Protein AF-A0A1S8WTQ4-F1 (afdb_monomer)

Organism: Opisthorchis viverrini (NCBI:txid6198)

Radius of gyration: 13.75 Å; Cα contacts (8 Å, |Δi|>4): 211; chains: 1; bounding box: 31×34×33 Å

Mean predicted aligned error: 5.08 Å

Sequence (127 aa):
MDYTVPAHLFQQADRVLVVWSSQNQPTTEAMNALQESVKNHVTELHMENLERISHESSALSAHERHYSLILCGWPVPLSSGTTSFELLSSLAPCLKPGGRLIGRENVSQCDNIKKMIQLSGFVEFSQ

InterPro domains:
  IPR029063 S-adenosyl-L-methionine-dependent methyltransferase superfamily [G3DSA:3.40.50.150] (5-127)
  IPR029063 S-adenosyl-L-methionine-dependent methyltransferase superfamily [SSF53335] (35-123)
  IPR049011 Anamorsin, N-terminal domain, metazoan-type [PF20922] (14-125)

Structure (mmCIF, N/CA/C/O backbone):
data_AF-A0A1S8WTQ4-F1
#
_entry.id   AF-A0A1S8WTQ4-F1
#
loop_
_atom_site.group_PDB
_atom_site.id
_atom_site.type_symbol
_atom_site.label_atom_id
_atom_site.label_alt_id
_atom_site.label_comp_id
_atom_site.label_asym_id
_atom_site.label_entity_id
_atom_site.label_seq_id
_atom_site.pdbx_PDB_ins_code
_atom_site.Cartn_x
_atom_site.Cartn_y
_atom_site.Cartn_z
_atom_site.occupancy
_atom_site.B_iso_or_equiv
_atom_site.auth_seq_id
_atom_site.auth_comp_id
_atom_site.auth_asym_id
_atom_site.auth_atom_id
_atom_site.pdbx_PDB_model_num
ATOM 1 N N . MET A 1 1 ? 0.919 5.594 -19.445 1.00 56.72 1 MET A N 1
ATOM 2 C CA . MET A 1 1 ? 0.714 4.636 -18.339 1.00 56.72 1 MET A CA 1
ATOM 3 C C . MET A 1 1 ? -0.314 5.237 -17.406 1.00 56.72 1 MET A C 1
ATOM 5 O O . MET A 1 1 ? -0.328 6.454 -17.279 1.00 56.72 1 MET A O 1
ATOM 9 N N . ASP A 1 2 ? -1.172 4.419 -16.806 1.00 68.81 2 ASP A N 1
ATOM 10 C CA . ASP A 1 2 ? -2.110 4.888 -15.788 1.00 68.81 2 ASP A CA 1
ATOM 11 C C . ASP A 1 2 ? -1.428 4.834 -14.412 1.00 68.81 2 ASP A C 1
ATOM 13 O O . ASP A 1 2 ? -1.035 3.763 -13.940 1.00 68.81 2 ASP A O 1
ATOM 17 N N . TYR A 1 3 ? -1.214 6.008 -13.818 1.00 79.62 3 TYR A N 1
ATOM 18 C CA . TYR A 1 3 ? -0.598 6.172 -12.496 1.00 79.62 3 TYR A CA 1
ATOM 19 C C . TYR A 1 3 ? -1.640 6.250 -1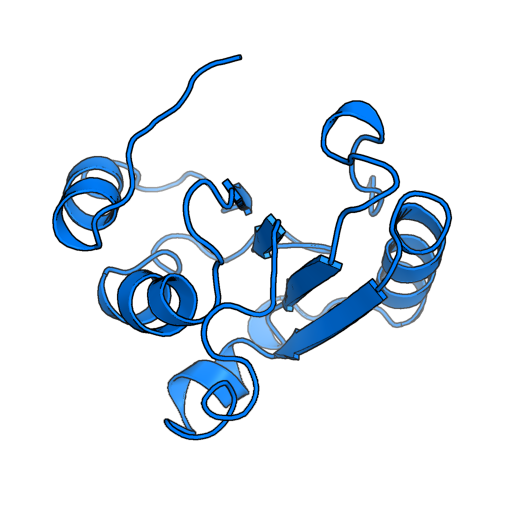1.379 1.00 79.62 3 TYR A C 1
ATOM 21 O O . TYR A 1 3 ? -1.279 6.354 -10.206 1.00 79.62 3 TYR A O 1
ATOM 29 N N . THR A 1 4 ? -2.924 6.222 -11.740 1.00 84.38 4 THR A N 1
ATOM 30 C CA . THR A 1 4 ? -4.026 6.381 -10.802 1.00 84.38 4 THR A CA 1
ATOM 31 C C . THR A 1 4 ? -4.386 5.056 -10.142 1.00 84.38 4 THR A C 1
ATOM 33 O O . THR A 1 4 ? -4.114 3.961 -10.650 1.00 84.38 4 THR A O 1
ATOM 36 N N . VAL A 1 5 ? -4.977 5.158 -8.956 1.00 86.06 5 VAL A N 1
ATOM 37 C CA . VAL A 1 5 ? -5.561 4.014 -8.262 1.00 86.06 5 VAL A CA 1
ATOM 38 C C . VAL A 1 5 ? -7.067 4.023 -8.523 1.00 86.06 5 VAL A C 1
ATOM 40 O O . VAL A 1 5 ? -7.693 5.074 -8.365 1.00 86.06 5 VAL A O 1
ATOM 43 N N . PRO A 1 6 ? -7.679 2.887 -8.899 1.00 87.56 6 PRO A N 1
ATOM 44 C CA . PRO A 1 6 ? -9.117 2.831 -9.118 1.00 87.56 6 PRO A CA 1
ATOM 45 C C . PRO A 1 6 ? -9.907 3.283 -7.882 1.00 87.56 6 PRO A C 1
ATOM 47 O O . PRO A 1 6 ? -9.745 2.730 -6.795 1.00 87.56 6 PRO A O 1
ATOM 50 N N . ALA A 1 7 ? -10.803 4.259 -8.057 1.00 86.62 7 ALA A N 1
ATOM 51 C CA . ALA A 1 7 ? -11.512 4.899 -6.946 1.00 86.62 7 ALA A CA 1
ATOM 52 C C . ALA A 1 7 ? -12.361 3.926 -6.102 1.00 86.62 7 ALA A C 1
ATOM 54 O O . ALA A 1 7 ? -12.517 4.124 -4.901 1.00 86.62 7 ALA A O 1
ATOM 55 N N . HIS A 1 8 ? -12.865 2.846 -6.711 1.00 88.12 8 HIS A N 1
ATOM 56 C CA . HIS A 1 8 ? -13.670 1.822 -6.033 1.00 88.12 8 HIS A CA 1
ATOM 57 C C . HIS A 1 8 ? -12.895 1.028 -4.968 1.00 88.12 8 HIS A C 1
ATOM 59 O O . HIS A 1 8 ? -13.506 0.323 -4.168 1.00 88.12 8 HIS A O 1
ATOM 65 N N . LEU A 1 9 ? -11.561 1.127 -4.942 1.00 87.69 9 LEU A N 1
ATOM 66 C CA . LEU A 1 9 ? -10.742 0.504 -3.905 1.00 87.69 9 LEU A CA 1
ATOM 67 C C . LEU A 1 9 ? -10.827 1.260 -2.572 1.00 87.69 9 LEU A C 1
ATOM 69 O O . LEU A 1 9 ? -10.577 0.665 -1.520 1.00 87.69 9 LEU A O 1
ATOM 73 N N . PHE A 1 10 ? -11.214 2.536 -2.594 1.00 91.12 10 PHE A N 1
ATOM 74 C CA . PHE A 1 10 ? -11.247 3.403 -1.421 1.00 91.12 10 PHE A CA 1
ATOM 75 C C . PHE A 1 10 ? -12.622 3.475 -0.767 1.00 91.12 10 PHE A C 1
ATOM 77 O O . PHE A 1 10 ? -13.667 3.422 -1.413 1.00 91.12 10 PHE A O 1
ATOM 84 N N . GLN A 1 11 ? -12.598 3.675 0.543 1.00 91.50 11 GLN A N 1
ATOM 85 C CA . GLN A 1 11 ? -13.716 4.151 1.341 1.00 91.50 11 GLN A CA 1
ATOM 86 C C . GLN A 1 11 ? -13.355 5.532 1.892 1.00 91.50 11 GLN A C 1
ATOM 88 O O . GLN A 1 11 ? -12.211 5.769 2.259 1.00 91.50 11 GLN A O 1
ATOM 93 N N . GLN A 1 12 ? -14.327 6.437 2.015 1.00 84.25 12 GLN A N 1
ATOM 94 C CA . GLN A 1 12 ? -14.064 7.828 2.424 1.00 84.25 12 GLN A CA 1
ATOM 95 C C . GLN A 1 12 ? -13.352 7.947 3.790 1.00 84.25 12 GLN A C 1
ATOM 97 O O . GLN A 1 12 ? -12.572 8.869 4.021 1.00 84.25 12 GLN A O 1
ATOM 102 N N . ALA A 1 13 ? -13.590 6.984 4.684 1.00 90.69 13 ALA A N 1
ATOM 103 C CA . ALA A 1 13 ? -12.963 6.894 6.002 1.00 90.69 13 ALA A CA 1
ATOM 104 C C . ALA A 1 13 ? -11.597 6.175 5.998 1.00 90.69 13 ALA A C 1
ATOM 106 O O . ALA A 1 13 ? -11.062 5.874 7.070 1.00 90.69 13 ALA A O 1
ATOM 107 N N . ASP A 1 14 ? -11.052 5.834 4.826 1.00 95.12 14 ASP A N 1
ATOM 108 C CA . ASP A 1 14 ? -9.799 5.096 4.754 1.00 95.12 14 ASP A CA 1
ATOM 109 C C . ASP A 1 14 ? -8.606 5.946 5.201 1.00 95.12 14 ASP A C 1
ATOM 111 O O . ASP A 1 14 ? -8.492 7.132 4.886 1.00 95.12 14 ASP A O 1
ATOM 115 N N . ARG A 1 15 ? -7.692 5.293 5.919 1.00 96.38 15 ARG A N 1
ATOM 116 C CA . ARG A 1 15 ? -6.331 5.767 6.176 1.00 96.38 15 ARG A CA 1
ATOM 117 C C . ARG A 1 15 ? -5.401 4.880 5.374 1.00 96.38 15 ARG A C 1
ATOM 119 O O . ARG A 1 15 ? -5.316 3.680 5.655 1.00 96.38 15 ARG A O 1
ATOM 126 N N . VAL A 1 16 ? -4.765 5.452 4.361 1.00 96.75 16 VAL A N 1
ATOM 127 C CA . VAL A 1 16 ? -4.054 4.697 3.332 1.00 96.75 16 VAL A CA 1
ATOM 128 C C . VAL A 1 16 ? -2.553 4.866 3.475 1.00 96.75 16 VAL A C 1
ATOM 130 O O . VAL A 1 16 ? -2.056 5.989 3.517 1.00 96.75 16 VAL A O 1
ATOM 133 N N . LEU A 1 17 ? -1.837 3.745 3.478 1.00 96.62 17 LEU A N 1
ATOM 134 C CA . LEU A 1 17 ? -0.393 3.706 3.284 1.00 96.62 17 LEU A CA 1
ATOM 135 C C . LEU A 1 17 ? -0.091 3.224 1.864 1.00 96.62 17 LEU A C 1
ATOM 137 O O . LEU A 1 17 ? -0.488 2.129 1.473 1.00 96.62 17 LEU A O 1
ATOM 141 N N . VAL A 1 18 ? 0.636 4.024 1.099 1.00 95.94 18 VAL A N 1
ATOM 142 C CA . VAL A 1 18 ? 1.159 3.648 -0.214 1.00 95.94 18 VAL A CA 1
ATOM 143 C C . VAL A 1 18 ? 2.619 3.250 -0.066 1.00 95.94 18 VAL A C 1
ATOM 145 O O . VAL A 1 18 ? 3.448 4.076 0.302 1.00 95.94 18 VAL A O 1
ATOM 148 N N . VAL A 1 19 ? 2.942 2.008 -0.403 1.00 95.06 19 VAL A N 1
ATOM 149 C CA . VAL A 1 19 ? 4.308 1.485 -0.435 1.00 95.06 19 VAL A CA 1
ATOM 150 C C . VAL A 1 19 ? 4.815 1.483 -1.875 1.00 95.06 19 VAL A C 1
ATOM 152 O O . VAL A 1 19 ? 4.279 0.784 -2.745 1.00 95.06 19 VAL A O 1
ATOM 155 N N . TRP A 1 20 ? 5.861 2.267 -2.123 1.00 94.50 20 TRP A N 1
ATOM 156 C CA . TRP A 1 20 ? 6.482 2.442 -3.437 1.00 94.50 20 TRP A CA 1
ATOM 157 C C . TRP A 1 20 ? 7.965 2.059 -3.397 1.00 94.50 20 TRP A C 1
ATOM 159 O O . TRP A 1 20 ? 8.594 2.111 -2.347 1.00 94.50 20 TRP A O 1
ATOM 169 N N . SER A 1 21 ? 8.539 1.671 -4.536 1.00 92.69 21 SER A N 1
ATOM 170 C CA . SER A 1 21 ? 9.950 1.268 -4.632 1.00 92.69 21 SER A CA 1
ATOM 171 C C . SER A 1 21 ? 10.747 2.261 -5.472 1.00 92.69 21 SER A C 1
ATOM 173 O O . SER A 1 21 ? 10.326 2.641 -6.567 1.00 92.69 21 SER A O 1
ATOM 175 N N . SER A 1 22 ? 11.916 2.654 -4.968 1.00 90.56 22 SER A N 1
ATOM 176 C CA . SER A 1 22 ? 12.875 3.496 -5.692 1.00 90.56 22 SER A CA 1
ATOM 177 C C . SER A 1 22 ? 13.557 2.747 -6.838 1.00 90.56 22 SER A C 1
ATOM 179 O O . SER A 1 22 ? 13.918 3.364 -7.840 1.00 90.56 22 SER A O 1
ATOM 181 N N . GLN A 1 23 ? 13.658 1.415 -6.749 1.00 88.81 23 GLN A N 1
ATOM 182 C CA . GLN A 1 23 ? 14.235 0.571 -7.802 1.00 88.81 23 GLN A CA 1
ATOM 183 C C . GLN A 1 23 ? 13.448 0.660 -9.113 1.00 88.81 23 GLN A C 1
ATOM 185 O O . GLN A 1 23 ? 14.021 0.556 -10.195 1.00 88.81 23 GLN A O 1
ATOM 190 N N . ASN A 1 24 ? 12.146 0.927 -9.016 1.00 85.75 24 ASN A N 1
ATOM 191 C CA . ASN A 1 24 ? 11.258 1.097 -10.160 1.00 85.75 24 ASN A CA 1
ATOM 192 C C . ASN A 1 24 ? 11.263 2.522 -10.743 1.00 85.75 24 ASN A C 1
ATOM 194 O O . ASN A 1 24 ? 10.508 2.790 -11.677 1.00 85.75 24 ASN A O 1
ATOM 198 N N . GLN A 1 25 ? 12.075 3.426 -10.181 1.00 85.81 25 GLN A N 1
ATOM 199 C CA . GLN A 1 25 ? 12.306 4.796 -10.653 1.00 85.81 25 GLN A CA 1
ATOM 200 C C . GLN A 1 25 ? 11.015 5.557 -11.020 1.00 85.81 25 GLN A C 1
ATOM 202 O O . GLN A 1 25 ? 10.864 6.011 -12.159 1.00 85.81 25 GLN A O 1
ATOM 207 N N . PRO A 1 26 ? 10.049 5.698 -10.089 1.00 87.50 26 PRO A N 1
ATOM 208 C CA . PRO A 1 26 ? 8.853 6.482 -10.363 1.00 87.50 26 PRO A CA 1
ATOM 209 C C . PRO A 1 26 ? 9.233 7.943 -10.635 1.00 87.50 26 PRO A C 1
ATOM 211 O O . PRO A 1 26 ? 10.039 8.529 -9.912 1.00 87.50 26 PRO A O 1
ATOM 214 N N . THR A 1 27 ? 8.646 8.547 -11.671 1.00 91.19 27 THR A N 1
ATOM 215 C CA . THR A 1 27 ? 8.873 9.969 -11.953 1.00 91.19 27 THR A CA 1
ATOM 216 C C . THR A 1 27 ? 8.128 10.846 -10.947 1.00 91.19 27 THR A C 1
ATOM 218 O O . THR A 1 27 ? 7.125 10.432 -10.356 1.00 91.19 27 THR A O 1
ATOM 221 N N . THR A 1 28 ? 8.583 12.087 -10.775 1.00 91.06 28 THR A N 1
ATOM 222 C CA . THR A 1 28 ? 7.916 13.075 -9.915 1.00 91.06 28 THR A CA 1
ATOM 223 C C . THR A 1 28 ? 6.465 13.297 -10.344 1.00 91.06 28 THR A C 1
ATOM 225 O O . THR A 1 28 ? 5.569 13.368 -9.506 1.00 91.06 28 THR A O 1
ATOM 228 N N . GLU A 1 29 ? 6.202 13.341 -11.651 1.00 92.50 29 GLU A N 1
ATOM 229 C CA . GLU A 1 29 ? 4.855 13.503 -12.202 1.00 92.50 29 GLU A CA 1
ATOM 230 C C . GLU A 1 29 ? 3.960 12.314 -11.846 1.00 92.50 29 GLU A C 1
ATOM 232 O O . GLU A 1 29 ? 2.802 12.509 -11.481 1.00 92.50 29 GLU A O 1
ATOM 237 N N . ALA A 1 30 ? 4.494 11.090 -11.904 1.00 91.06 30 ALA A N 1
ATOM 238 C CA . ALA A 1 30 ? 3.757 9.883 -11.548 1.00 91.06 30 ALA A CA 1
ATOM 239 C C . ALA A 1 30 ? 3.407 9.848 -10.052 1.00 91.06 30 ALA A C 1
ATOM 241 O O . ALA A 1 30 ? 2.290 9.479 -9.689 1.00 91.06 30 ALA A O 1
ATOM 242 N N . MET A 1 31 ? 4.335 10.267 -9.187 1.00 92.81 31 MET A N 1
ATOM 243 C CA . ME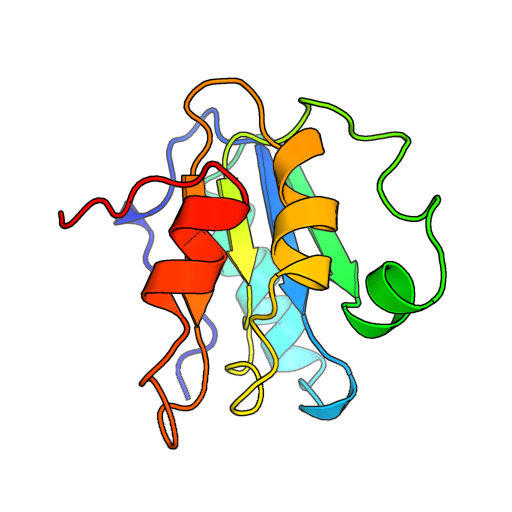T A 1 31 ? 4.096 10.371 -7.744 1.00 92.81 31 MET A CA 1
ATOM 244 C C . MET A 1 31 ? 3.047 11.437 -7.419 1.00 92.81 31 MET A C 1
ATOM 246 O O . MET A 1 31 ? 2.130 11.172 -6.642 1.00 92.81 31 MET A O 1
ATOM 250 N N . ASN A 1 32 ? 3.126 12.605 -8.061 1.00 92.75 32 ASN A N 1
ATOM 251 C CA . ASN A 1 32 ? 2.140 13.671 -7.892 1.00 92.75 32 ASN A CA 1
ATOM 252 C C . ASN A 1 32 ? 0.752 13.222 -8.369 1.00 92.75 32 ASN A C 1
ATOM 254 O O . ASN A 1 32 ? -0.231 13.383 -7.651 1.00 92.75 32 ASN A O 1
ATOM 258 N N . ALA A 1 33 ? 0.664 12.596 -9.546 1.00 91.88 33 ALA A N 1
ATOM 259 C CA . ALA A 1 33 ? -0.596 12.073 -10.074 1.00 91.88 33 ALA A CA 1
ATOM 260 C C . ALA A 1 33 ? -1.218 11.019 -9.142 1.00 91.88 33 ALA A C 1
ATOM 262 O O . ALA A 1 33 ? -2.427 11.035 -8.904 1.00 91.88 33 ALA A O 1
ATOM 263 N N . LEU A 1 34 ? -0.393 10.136 -8.573 1.00 93.62 34 LEU A N 1
ATOM 264 C CA . LEU A 1 34 ? -0.832 9.156 -7.586 1.00 93.62 34 LEU A CA 1
ATOM 265 C C . LEU A 1 34 ? -1.388 9.836 -6.331 1.00 93.62 34 LEU A C 1
ATOM 267 O O . LEU A 1 34 ? -2.510 9.527 -5.933 1.00 93.62 34 LEU A O 1
ATOM 271 N N . GLN A 1 35 ? -0.652 10.781 -5.742 1.00 94.19 35 GLN A N 1
ATOM 272 C CA . GLN A 1 35 ? -1.102 11.519 -4.557 1.00 94.19 35 GLN A CA 1
ATOM 273 C C . GLN A 1 35 ? -2.449 12.202 -4.791 1.00 94.19 35 GLN A C 1
ATOM 275 O O . GLN A 1 35 ? -3.368 12.030 -3.992 1.00 94.19 35 GLN A O 1
ATOM 280 N N . GLU A 1 36 ? -2.596 12.912 -5.911 1.00 92.19 36 GLU A N 1
ATOM 281 C CA . GLU A 1 36 ? -3.852 13.565 -6.292 1.00 92.19 36 GLU A CA 1
ATOM 282 C C . GLU A 1 36 ? -4.998 12.561 -6.470 1.00 92.19 36 GLU A C 1
ATOM 284 O O . GLU A 1 36 ? -6.126 12.823 -6.046 1.00 92.19 36 GLU A O 1
ATOM 289 N N . SER A 1 37 ? -4.716 11.392 -7.054 1.00 91.38 37 SER A N 1
ATOM 290 C CA . SER A 1 37 ? -5.729 10.353 -7.262 1.00 91.38 37 SER A CA 1
ATOM 291 C C . SER A 1 37 ? -6.235 9.743 -5.952 1.00 91.38 37 SER A C 1
ATOM 293 O O . SER A 1 37 ? -7.404 9.375 -5.870 1.00 91.38 37 SER A O 1
ATOM 295 N N . VAL A 1 38 ? -5.397 9.667 -4.913 1.00 92.94 38 VAL A N 1
ATOM 296 C CA . VAL A 1 38 ? -5.761 9.028 -3.641 1.00 92.94 38 VAL A CA 1
ATOM 297 C C . VAL A 1 38 ? -6.311 10.032 -2.634 1.00 92.94 38 VAL A C 1
ATOM 299 O O . VAL A 1 38 ? -7.348 9.768 -2.030 1.00 92.94 38 VAL A O 1
ATOM 302 N N . LYS A 1 39 ? -5.674 11.200 -2.475 1.00 92.06 39 LYS A N 1
ATOM 303 C CA . LYS A 1 39 ? -5.979 12.160 -1.395 1.00 92.06 39 LYS A CA 1
ATOM 304 C C . LYS A 1 39 ? -7.445 12.606 -1.355 1.00 92.06 39 LYS A C 1
ATOM 306 O O . LYS A 1 39 ? -7.960 12.922 -0.292 1.00 92.06 39 LYS A O 1
ATOM 311 N N . ASN A 1 40 ? -8.115 12.625 -2.508 1.00 88.38 40 ASN A N 1
ATOM 312 C CA . ASN A 1 40 ? -9.504 13.071 -2.628 1.00 88.38 40 ASN A CA 1
ATOM 313 C C . ASN A 1 40 ? -10.526 12.000 -2.204 1.00 88.38 40 ASN A C 1
ATOM 315 O O . ASN A 1 40 ? -11.711 12.301 -2.089 1.00 88.38 40 ASN A O 1
ATOM 319 N N . HIS A 1 41 ? -10.083 10.761 -1.977 1.00 91.31 41 HIS A N 1
ATOM 320 C CA . HIS A 1 41 ? -10.942 9.617 -1.665 1.00 91.31 41 HIS A CA 1
ATOM 321 C C . HIS A 1 41 ? -10.754 9.086 -0.239 1.00 91.31 41 HIS A C 1
ATOM 323 O O . HIS A 1 41 ? -11.467 8.166 0.158 1.00 91.31 41 HIS A O 1
ATOM 329 N N . VAL A 1 42 ? -9.797 9.630 0.519 1.00 93.81 42 VAL A N 1
ATOM 330 C CA . VAL A 1 42 ? -9.329 9.060 1.790 1.00 93.81 42 VAL A CA 1
ATOM 331 C C . VAL A 1 42 ? -9.230 10.138 2.866 1.00 93.81 42 VAL A C 1
ATOM 333 O O . VAL A 1 42 ? -9.084 11.320 2.568 1.00 93.81 42 VAL A O 1
ATOM 336 N N . THR A 1 43 ? -9.290 9.733 4.132 1.00 94.81 43 THR A N 1
ATOM 337 C CA . THR A 1 43 ? -9.119 10.646 5.274 1.00 94.81 43 THR A CA 1
ATOM 338 C C . THR A 1 43 ? -7.650 10.989 5.509 1.00 94.81 43 THR A C 1
ATOM 340 O O . THR A 1 43 ? -7.324 12.099 5.920 1.00 94.81 43 THR A O 1
ATOM 343 N N . GLU A 1 44 ? -6.757 10.032 5.263 1.00 95.25 44 GLU A N 1
ATOM 344 C CA . GLU A 1 44 ? -5.321 10.186 5.476 1.00 95.25 44 GLU A CA 1
ATOM 345 C C . GLU A 1 44 ? -4.556 9.411 4.405 1.00 95.25 44 GLU A C 1
ATOM 347 O O . GLU A 1 44 ? -4.932 8.289 4.057 1.00 95.25 44 GLU A O 1
ATOM 352 N N . LEU A 1 45 ? -3.478 10.009 3.901 1.00 95.31 45 LEU A N 1
ATOM 353 C CA . LEU A 1 45 ? -2.574 9.401 2.936 1.00 95.31 45 LEU A CA 1
ATOM 354 C C . LEU A 1 45 ? -1.140 9.514 3.449 1.00 95.31 45 LEU A C 1
ATOM 356 O O . LEU A 1 45 ? -0.630 10.618 3.626 1.00 95.31 45 LEU A O 1
ATOM 360 N N . HIS A 1 46 ? -0.485 8.372 3.615 1.00 95.50 46 HIS A N 1
ATOM 361 C CA . HIS A 1 46 ? 0.947 8.278 3.855 1.00 95.50 46 HIS A CA 1
ATOM 362 C C . HIS A 1 46 ? 1.599 7.521 2.698 1.00 95.50 46 HIS A C 1
ATOM 364 O O . HIS A 1 46 ? 1.034 6.565 2.171 1.00 95.50 46 HIS A O 1
ATOM 370 N N . MET A 1 47 ? 2.786 7.951 2.284 1.00 94.31 47 MET A N 1
ATOM 371 C CA . MET A 1 47 ? 3.595 7.264 1.288 1.00 94.31 47 MET A CA 1
ATOM 372 C C . MET A 1 47 ? 4.924 6.872 1.903 1.00 94.31 47 MET A C 1
ATOM 374 O O . MET A 1 47 ? 5.609 7.724 2.459 1.00 94.31 47 MET A O 1
ATOM 378 N N . GLU A 1 48 ? 5.305 5.614 1.736 1.00 94.44 48 GLU A N 1
ATOM 379 C CA . GLU A 1 48 ? 6.533 5.076 2.291 1.00 94.44 48 GLU A CA 1
ATOM 380 C C . GLU A 1 48 ? 7.339 4.317 1.243 1.00 94.44 48 GLU A C 1
ATOM 382 O O . GLU A 1 48 ? 6.799 3.625 0.376 1.00 94.44 48 GLU A O 1
ATOM 387 N N . ASN A 1 49 ? 8.654 4.462 1.339 1.00 93.38 49 ASN A N 1
ATOM 388 C CA . ASN A 1 49 ? 9.594 3.776 0.489 1.00 93.38 49 ASN A CA 1
ATOM 389 C C . ASN A 1 49 ? 9.840 2.342 0.993 1.00 93.38 49 ASN A C 1
ATOM 391 O O . ASN A 1 49 ? 10.172 2.103 2.155 1.00 93.38 49 ASN A O 1
ATOM 395 N N . LEU A 1 50 ? 9.715 1.379 0.086 1.00 93.25 50 LEU A N 1
ATOM 396 C CA . LEU A 1 50 ? 9.905 -0.040 0.354 1.00 93.25 50 LEU A CA 1
ATOM 397 C C . LEU A 1 50 ? 11.311 -0.356 0.869 1.00 93.25 50 LEU A C 1
ATOM 399 O O . LEU A 1 50 ? 11.469 -1.160 1.790 1.00 93.25 50 LEU A O 1
ATOM 403 N N . GLU A 1 51 ? 12.336 0.251 0.273 1.00 92.56 51 GLU A N 1
ATOM 404 C CA . GLU A 1 51 ? 13.717 0.013 0.679 1.00 92.56 51 GLU A CA 1
ATOM 405 C C . GLU A 1 51 ? 13.942 0.520 2.112 1.00 92.56 51 GLU A C 1
ATOM 407 O O . GLU A 1 51 ? 14.575 -0.170 2.909 1.00 92.56 51 GLU A O 1
ATOM 412 N N . ARG A 1 52 ? 13.324 1.645 2.499 1.00 91.62 52 ARG A N 1
ATOM 413 C CA . ARG A 1 52 ? 13.345 2.131 3.887 1.00 91.62 52 ARG A CA 1
ATOM 414 C C . ARG A 1 52 ? 12.686 1.150 4.852 1.00 91.62 52 ARG A C 1
ATOM 416 O O . ARG A 1 52 ? 13.283 0.840 5.874 1.00 91.62 52 ARG A O 1
ATOM 423 N N . ILE A 1 53 ? 11.514 0.605 4.515 1.00 90.94 53 ILE A N 1
ATOM 424 C CA . ILE A 1 53 ? 10.839 -0.421 5.338 1.00 90.94 53 ILE A CA 1
ATOM 425 C C . ILE A 1 53 ? 11.726 -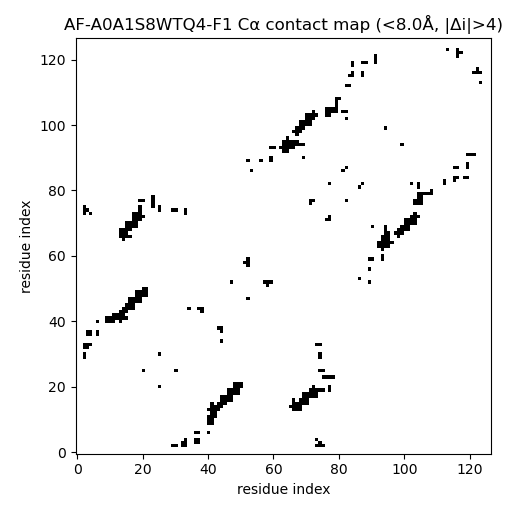1.660 5.506 1.00 90.94 53 ILE A C 1
ATOM 427 O O . ILE A 1 53 ? 11.802 -2.233 6.589 1.00 90.94 53 ILE A O 1
ATOM 431 N N . SER A 1 54 ? 12.413 -2.059 4.436 1.00 86.25 54 SER A N 1
ATOM 432 C CA . SER A 1 54 ? 13.266 -3.251 4.430 1.00 86.25 54 SER A CA 1
ATOM 433 C C . SER A 1 54 ? 14.548 -3.065 5.253 1.00 86.25 54 SER A C 1
ATOM 435 O O . SER A 1 54 ? 15.049 -4.026 5.834 1.00 86.25 54 SER A O 1
ATOM 437 N N . HIS A 1 55 ? 15.088 -1.844 5.307 1.00 85.44 55 HIS A N 1
ATOM 438 C CA . HIS A 1 55 ? 16.326 -1.532 6.028 1.00 85.44 55 HIS A CA 1
ATOM 439 C C . HIS A 1 55 ? 16.103 -1.068 7.474 1.00 85.44 55 HIS A C 1
ATOM 441 O O . HIS A 1 55 ? 16.949 -1.320 8.331 1.00 85.44 55 HIS A O 1
ATOM 447 N N . GLU A 1 56 ? 14.984 -0.404 7.763 1.00 85.69 56 GLU A N 1
ATOM 448 C CA . GLU A 1 56 ? 14.684 0.181 9.068 1.00 85.69 56 GLU A CA 1
ATOM 449 C C . GLU A 1 56 ? 13.463 -0.494 9.697 1.00 85.69 56 GLU A C 1
ATOM 451 O O . GLU A 1 56 ? 12.317 -0.151 9.411 1.00 85.69 56 GLU A O 1
ATOM 456 N N . SER A 1 57 ? 13.694 -1.396 10.654 1.00 70.50 57 SER A N 1
ATOM 457 C CA . SER A 1 57 ? 12.609 -2.094 11.364 1.00 70.50 57 SER A CA 1
ATOM 458 C C . SER A 1 57 ? 11.662 -1.153 12.129 1.00 70.50 57 SER A C 1
ATOM 460 O O . SER A 1 57 ? 10.546 -1.535 12.467 1.00 70.50 57 SER A O 1
ATOM 462 N N . SER A 1 58 ? 12.084 0.085 12.403 1.00 78.06 58 SER A N 1
ATOM 463 C CA . SER A 1 58 ? 11.270 1.125 13.041 1.00 78.06 58 SER A CA 1
ATOM 464 C C . SER A 1 58 ? 10.506 2.015 12.060 1.00 78.06 58 SER A C 1
ATOM 466 O O . SER A 1 58 ? 9.760 2.879 12.513 1.00 78.06 58 SER A O 1
ATOM 468 N N . ALA A 1 59 ? 10.662 1.845 10.741 1.00 80.06 59 ALA A N 1
ATOM 469 C CA . ALA A 1 59 ? 10.035 2.726 9.750 1.00 80.06 59 ALA A CA 1
ATOM 470 C C . ALA A 1 59 ? 8.510 2.813 9.917 1.00 80.06 59 ALA A C 1
ATOM 472 O O . ALA A 1 59 ? 7.922 3.864 9.671 1.00 80.06 59 ALA A O 1
ATOM 473 N N . LEU A 1 60 ? 7.890 1.723 10.382 1.00 84.56 60 LEU A N 1
ATOM 474 C CA . LEU A 1 60 ? 6.444 1.598 10.541 1.00 84.56 60 LEU A CA 1
ATOM 475 C C . LEU A 1 60 ? 5.979 1.437 11.998 1.00 84.56 60 LEU A C 1
ATOM 477 O O . LEU A 1 60 ? 4.777 1.332 12.241 1.00 84.56 60 LEU A O 1
ATOM 481 N N . SER A 1 61 ? 6.891 1.432 12.977 1.00 77.88 61 SER A N 1
ATOM 482 C CA . SER A 1 61 ? 6.551 1.124 14.377 1.00 77.88 61 SER A CA 1
ATOM 483 C C . SER A 1 61 ? 5.612 2.154 15.011 1.00 77.88 61 SER A C 1
ATOM 485 O O . SER A 1 61 ? 4.782 1.802 15.843 1.00 77.88 61 SER A O 1
ATOM 487 N N . ALA A 1 62 ? 5.681 3.415 14.576 1.00 82.56 62 ALA A N 1
ATOM 488 C CA . ALA A 1 62 ? 4.775 4.475 15.019 1.00 82.56 62 ALA A CA 1
ATOM 489 C C . ALA A 1 62 ? 3.335 4.323 14.487 1.00 82.56 62 ALA A C 1
ATOM 491 O O . ALA A 1 62 ? 2.445 5.059 14.910 1.00 82.56 62 ALA A O 1
ATOM 492 N N . HIS A 1 63 ? 3.099 3.393 13.558 1.00 85.81 63 HIS A N 1
ATOM 493 C CA . HIS A 1 63 ? 1.840 3.250 12.829 1.00 85.81 63 HIS A CA 1
ATOM 494 C C . HIS A 1 63 ? 1.149 1.902 13.065 1.00 85.81 63 HIS A C 1
ATOM 496 O O . HIS A 1 63 ? 0.387 1.436 12.215 1.00 85.81 63 HIS A O 1
ATOM 502 N N . GLU A 1 64 ? 1.403 1.261 14.208 1.00 89.38 64 GLU A N 1
ATOM 503 C CA . GLU A 1 64 ? 0.722 0.022 14.583 1.00 89.38 64 GLU A CA 1
ATOM 504 C C . GLU A 1 64 ? -0.809 0.213 14.574 1.00 89.38 64 GLU A C 1
ATOM 506 O O . GLU A 1 64 ? -1.344 1.138 15.188 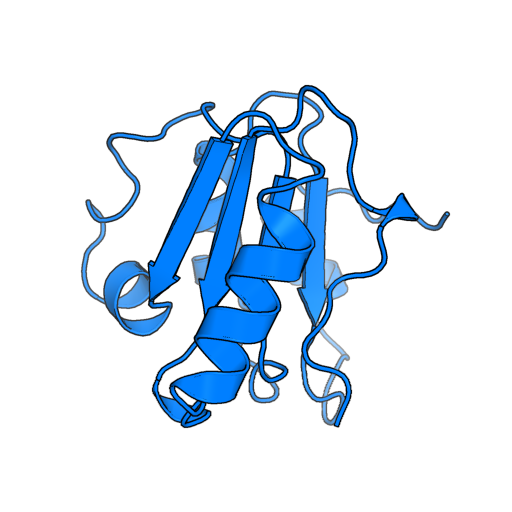1.00 89.38 64 GLU A O 1
ATOM 511 N N . ARG A 1 65 ? -1.519 -0.662 13.850 1.00 91.38 65 ARG A N 1
ATOM 512 C CA . ARG A 1 65 ? -2.986 -0.671 13.675 1.00 91.38 65 ARG A CA 1
ATOM 513 C C . ARG A 1 65 ? -3.600 0.661 13.226 1.00 91.38 65 ARG A C 1
ATOM 515 O O . ARG A 1 65 ? -4.772 0.926 13.503 1.00 91.38 65 ARG A O 1
ATOM 522 N N . HIS A 1 66 ? -2.836 1.497 12.528 1.00 94.50 66 HIS A N 1
ATOM 523 C CA . HIS A 1 66 ? -3.277 2.830 12.119 1.00 94.50 66 HIS A CA 1
ATOM 524 C C . HIS A 1 66 ? -4.020 2.833 10.779 1.00 94.50 66 HIS A C 1
ATOM 526 O O . HIS A 1 66 ? -5.015 3.545 10.625 1.00 94.50 66 HIS A O 1
ATOM 532 N N . TYR A 1 67 ? -3.574 2.025 9.814 1.00 96.25 67 TYR A N 1
ATOM 533 C CA . TYR A 1 67 ? -4.091 2.062 8.445 1.00 96.25 67 TYR A CA 1
ATOM 534 C C . TYR A 1 67 ? -5.270 1.111 8.239 1.00 96.25 67 TYR A C 1
ATOM 536 O O . TYR A 1 67 ? -5.350 0.034 8.831 1.00 96.25 67 TYR A O 1
ATOM 544 N N . SER A 1 68 ? -6.196 1.492 7.362 1.00 96.44 68 SER A N 1
ATOM 545 C CA . SER A 1 68 ? -7.283 0.620 6.899 1.00 96.44 68 SER A CA 1
ATOM 546 C C . SER A 1 68 ? -6.996 -0.028 5.550 1.00 96.44 68 SER A C 1
ATOM 548 O O . SER A 1 68 ? -7.600 -1.055 5.233 1.00 96.44 68 SER A O 1
ATOM 550 N N . LEU A 1 69 ? -6.083 0.553 4.774 1.00 96.19 69 LEU A N 1
ATOM 551 C CA . LEU A 1 69 ? -5.701 0.079 3.455 1.00 96.19 69 LEU A CA 1
ATOM 552 C C . LEU A 1 69 ? -4.201 0.307 3.232 1.00 96.19 69 LEU A C 1
ATOM 554 O O . LEU A 1 69 ? -3.693 1.402 3.467 1.00 96.19 69 LEU A O 1
ATOM 558 N N . ILE A 1 70 ? -3.508 -0.717 2.744 1.00 96.31 70 ILE A N 1
ATOM 559 C CA . ILE A 1 70 ? -2.140 -0.614 2.232 1.00 96.31 70 ILE A CA 1
ATOM 560 C C . ILE A 1 70 ? -2.167 -0.886 0.727 1.00 96.31 70 ILE A C 1
ATOM 562 O O . ILE A 1 70 ? -2.714 -1.896 0.284 1.00 96.31 70 ILE A O 1
ATOM 566 N N . LEU A 1 71 ? -1.571 0.009 -0.056 1.00 95.25 71 LEU A N 1
ATOM 567 C CA . LEU A 1 71 ? 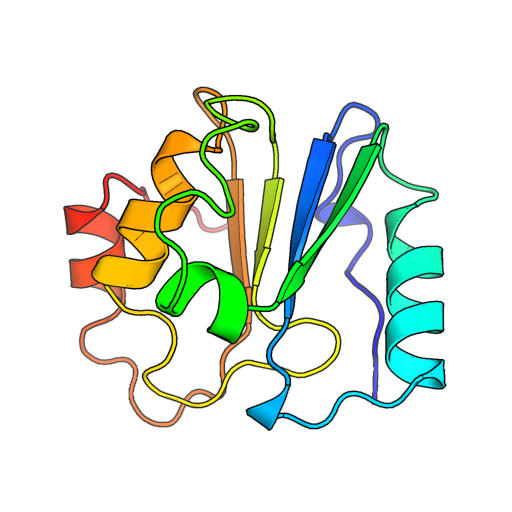-1.390 -0.130 -1.497 1.00 95.25 71 LEU A CA 1
ATOM 568 C C . LEU A 1 71 ? 0.091 -0.342 -1.803 1.00 95.25 71 LEU A C 1
ATOM 570 O O . LEU A 1 71 ? 0.893 0.555 -1.568 1.00 95.25 71 LEU A O 1
ATOM 574 N N . CYS A 1 72 ? 0.460 -1.486 -2.366 1.00 93.69 72 CYS A N 1
ATOM 575 C CA . CYS A 1 72 ? 1.840 -1.779 -2.752 1.00 93.69 72 CYS A CA 1
ATOM 576 C C . CYS A 1 72 ? 1.996 -1.734 -4.272 1.00 93.69 72 CYS A C 1
ATOM 578 O O . CYS A 1 72 ? 1.199 -2.329 -4.996 1.00 93.69 72 CYS A O 1
ATOM 580 N N . GLY A 1 73 ? 3.050 -1.081 -4.765 1.00 91.06 73 GLY A N 1
ATOM 581 C CA . GLY A 1 73 ? 3.381 -1.098 -6.194 1.00 91.06 73 GLY A CA 1
ATOM 582 C C . GLY A 1 73 ? 2.664 -0.046 -7.030 1.00 91.06 73 GLY A C 1
ATOM 583 O O . GLY A 1 73 ? 2.398 -0.258 -8.214 1.00 91.06 73 GLY A O 1
ATOM 584 N N . TRP A 1 74 ? 2.363 1.105 -6.434 1.00 92.81 74 TRP A N 1
ATOM 585 C CA . TRP A 1 74 ? 2.025 2.332 -7.155 1.00 92.81 74 TRP A CA 1
ATOM 586 C C . TRP A 1 74 ? 3.124 3.380 -6.947 1.00 92.81 74 TRP A C 1
ATOM 588 O O . TRP A 1 74 ? 3.768 3.370 -5.902 1.00 92.81 74 TRP A O 1
ATOM 598 N N . PRO A 1 75 ? 3.373 4.270 -7.927 1.00 91.44 75 PRO A N 1
ATOM 599 C CA . PRO A 1 75 ? 2.701 4.395 -9.226 1.00 91.44 75 PRO A CA 1
ATOM 600 C C . PRO A 1 75 ? 3.234 3.417 -10.282 1.00 91.44 75 PRO A C 1
ATOM 602 O O . PRO A 1 75 ? 2.650 3.313 -11.361 1.00 91.44 75 PRO A O 1
ATOM 605 N N . VAL A 1 76 ? 4.277 2.643 -9.965 1.00 91.75 76 VAL A N 1
ATOM 606 C CA . VAL A 1 76 ? 4.868 1.607 -10.831 1.00 91.75 76 VAL A CA 1
ATOM 607 C C . VAL A 1 76 ? 4.798 0.245 -10.121 1.00 91.75 76 VAL A C 1
ATOM 609 O O . VAL A 1 76 ? 5.166 0.197 -8.944 1.00 91.75 76 VAL A O 1
ATOM 612 N N . PRO A 1 77 ? 4.320 -0.836 -10.781 1.00 91.06 77 PRO A N 1
ATOM 613 C CA . PRO A 1 77 ? 4.244 -2.173 -10.181 1.00 91.06 77 PRO A CA 1
ATOM 614 C C . PRO A 1 77 ? 5.581 -2.617 -9.593 1.00 91.06 77 PRO A C 1
ATOM 616 O O . PRO A 1 77 ? 6.623 -2.356 -10.190 1.00 91.06 77 PRO A O 1
ATOM 619 N N . LEU A 1 78 ? 5.558 -3.316 -8.457 1.00 90.12 78 LEU A N 1
ATOM 620 C CA . LEU A 1 78 ? 6.765 -3.898 -7.868 1.00 90.12 78 LEU A CA 1
ATOM 621 C C . LEU A 1 78 ? 7.418 -4.911 -8.818 1.00 90.12 78 LEU A C 1
ATOM 623 O O . LEU A 1 78 ? 6.755 -5.527 -9.657 1.00 90.12 78 LEU A O 1
ATOM 627 N N . SER A 1 79 ? 8.732 -5.074 -8.684 1.00 88.44 79 SER A N 1
ATOM 628 C CA . SER A 1 79 ? 9.470 -6.115 -9.403 1.00 88.44 79 SER A CA 1
ATOM 629 C C . SER A 1 79 ? 9.034 -7.506 -8.936 1.00 88.44 79 SER A C 1
ATOM 631 O O . SER A 1 79 ? 8.635 -7.669 -7.788 1.00 88.44 79 SER A O 1
ATOM 633 N N . SER A 1 80 ? 9.111 -8.513 -9.806 1.00 85.25 80 SER A N 1
ATOM 634 C CA . SER A 1 80 ? 8.725 -9.888 -9.456 1.00 85.25 80 SER A CA 1
ATOM 635 C C . SER A 1 80 ? 9.564 -10.422 -8.287 1.00 85.25 80 SER A C 1
ATOM 637 O O . SER A 1 80 ? 10.785 -10.288 -8.293 1.00 85.25 80 SER A O 1
ATOM 639 N N . GLY A 1 81 ? 8.915 -11.077 -7.327 1.00 82.50 81 GLY A N 1
ATOM 640 C CA . GLY A 1 81 ? 9.523 -11.583 -6.097 1.00 82.50 81 GLY A CA 1
ATOM 641 C C . GLY A 1 81 ? 9.613 -10.566 -4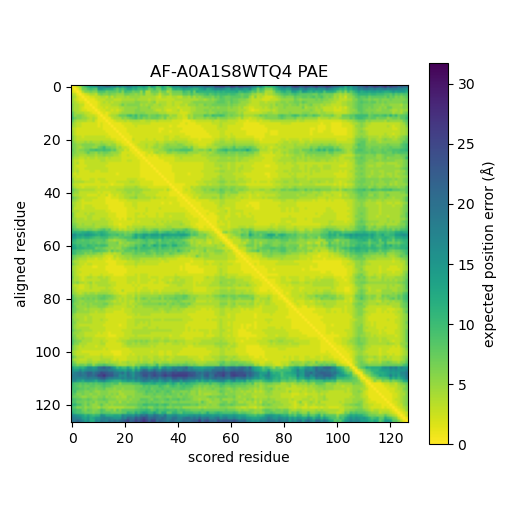.952 1.00 82.50 81 GLY A C 1
ATOM 642 O O . GLY A 1 81 ? 10.141 -10.911 -3.899 1.00 82.50 81 GLY A O 1
ATOM 643 N N . THR A 1 82 ? 9.104 -9.341 -5.120 1.00 87.19 82 THR A N 1
ATOM 644 C CA . THR A 1 82 ? 9.163 -8.306 -4.074 1.00 87.19 82 THR A CA 1
ATOM 645 C C . THR A 1 82 ? 8.140 -8.553 -2.967 1.00 87.19 82 THR A C 1
ATOM 647 O O . THR A 1 82 ? 8.404 -8.253 -1.803 1.00 87.19 82 THR A O 1
ATOM 650 N N . THR A 1 83 ? 6.969 -9.109 -3.300 1.00 87.00 83 THR A N 1
ATOM 651 C CA . THR A 1 83 ? 5.966 -9.468 -2.287 1.00 87.00 83 THR A CA 1
ATOM 652 C C . THR A 1 83 ? 6.405 -10.732 -1.547 1.00 87.00 83 THR A C 1
ATOM 654 O O . THR A 1 83 ? 6.006 -11.848 -1.887 1.00 87.00 83 THR A O 1
ATOM 657 N N . SER A 1 84 ? 7.250 -10.548 -0.532 1.00 87.81 84 SER A N 1
ATOM 658 C CA . SER A 1 84 ? 7.781 -11.613 0.317 1.00 87.81 84 SER A CA 1
ATOM 659 C C . SER A 1 84 ? 7.039 -11.720 1.653 1.00 87.81 84 SER A C 1
ATOM 661 O O . SER A 1 84 ? 6.302 -10.817 2.063 1.00 87.81 84 SER A O 1
ATOM 663 N N . PHE A 1 85 ? 7.255 -12.828 2.364 1.00 87.50 85 PHE A N 1
ATOM 664 C CA . PHE A 1 85 ? 6.729 -13.021 3.715 1.00 87.50 85 PHE A CA 1
ATOM 665 C C . PHE A 1 85 ? 7.237 -11.948 4.689 1.00 87.50 85 PHE A C 1
ATOM 667 O O . PHE A 1 85 ? 6.476 -11.473 5.527 1.00 87.50 85 PHE A O 1
ATOM 674 N N . GLU A 1 86 ? 8.496 -11.530 4.577 1.00 89.00 86 GLU A N 1
ATOM 675 C CA . GLU A 1 86 ? 9.114 -10.516 5.439 1.00 89.00 86 GLU A CA 1
ATOM 676 C C . GLU A 1 86 ? 8.447 -9.152 5.255 1.00 89.00 86 GLU A C 1
ATOM 678 O O . GLU A 1 86 ? 8.109 -8.488 6.239 1.00 89.00 86 GLU A O 1
ATOM 683 N N . LEU A 1 87 ? 8.193 -8.761 4.002 1.00 89.50 87 LEU A N 1
ATOM 684 C CA . LEU A 1 87 ? 7.492 -7.519 3.695 1.00 89.50 87 LEU A CA 1
ATOM 685 C C . LEU A 1 87 ? 6.066 -7.559 4.247 1.00 89.50 87 LEU A C 1
ATOM 687 O O . LEU A 1 87 ? 5.654 -6.662 4.979 1.00 89.50 87 LEU A O 1
ATOM 691 N N . LEU A 1 88 ? 5.319 -8.620 3.937 1.00 91.06 88 LEU A N 1
ATOM 692 C CA . LEU A 1 88 ? 3.945 -8.778 4.410 1.00 91.06 88 LEU A CA 1
ATOM 693 C C . LEU A 1 88 ? 3.868 -8.799 5.942 1.00 91.06 88 LEU A C 1
ATOM 695 O O . LEU A 1 88 ? 2.982 -8.170 6.514 1.00 91.06 88 LEU A O 1
ATOM 699 N N . SER A 1 89 ? 4.822 -9.444 6.612 1.00 90.38 89 SER A N 1
ATOM 700 C CA . SER A 1 89 ? 4.896 -9.490 8.078 1.00 90.38 89 SER A CA 1
ATOM 701 C C . SER A 1 89 ? 5.276 -8.146 8.697 1.00 90.38 89 SER A C 1
ATOM 703 O O . SER A 1 89 ? 4.873 -7.863 9.820 1.00 90.38 89 SER A O 1
ATOM 705 N N . SER A 1 90 ? 6.004 -7.300 7.968 1.00 90.75 90 SER A N 1
ATOM 706 C CA . SER A 1 90 ? 6.302 -5.925 8.388 1.00 90.75 90 SER A CA 1
ATOM 707 C C . SER A 1 90 ? 5.095 -4.998 8.221 1.00 90.75 90 SER A C 1
ATOM 709 O O . SER A 1 90 ? 4.903 -4.085 9.018 1.00 90.75 90 SER A O 1
ATOM 711 N N . LEU A 1 91 ? 4.260 -5.242 7.206 1.00 92.50 91 LEU A N 1
ATOM 712 C CA . LEU A 1 91 ? 3.081 -4.426 6.894 1.00 92.50 91 LEU A CA 1
ATOM 713 C C . LEU A 1 91 ? 1.835 -4.824 7.696 1.00 92.50 91 LEU A C 1
ATOM 715 O O . LEU A 1 91 ? 1.021 -3.963 8.031 1.00 92.50 91 LEU A O 1
ATOM 719 N N . ALA A 1 92 ? 1.665 -6.112 8.007 1.00 92.56 92 ALA A N 1
ATOM 720 C CA . ALA A 1 92 ? 0.480 -6.625 8.695 1.00 92.56 92 ALA A CA 1
ATOM 721 C C . ALA A 1 92 ? 0.185 -5.925 10.040 1.00 92.56 92 ALA A C 1
ATOM 723 O O . ALA A 1 92 ? -0.972 -5.559 10.257 1.00 92.56 92 ALA A O 1
ATOM 724 N N . PRO A 1 93 ? 1.172 -5.648 10.919 1.00 92.75 93 PRO A N 1
ATOM 725 C CA . PRO A 1 93 ? 0.930 -4.951 12.184 1.00 92.75 93 PRO A CA 1
ATOM 726 C C . PRO A 1 93 ? 0.410 -3.520 12.016 1.00 92.75 93 PRO A C 1
ATOM 728 O O . PRO A 1 93 ? -0.219 -2.983 12.925 1.00 92.75 93 PRO A O 1
ATOM 731 N N . CYS A 1 94 ? 0.654 -2.887 10.868 1.00 93.62 94 CYS A N 1
ATOM 732 C CA . CYS A 1 94 ? 0.228 -1.516 10.595 1.00 93.62 94 CYS A CA 1
ATOM 733 C C . CYS A 1 94 ? -1.257 -1.422 10.228 1.00 93.62 94 CYS A C 1
ATOM 735 O O . CYS A 1 94 ? -1.850 -0.344 10.299 1.00 93.62 94 CYS A O 1
ATOM 737 N N . LEU A 1 95 ? -1.868 -2.542 9.833 1.00 94.56 95 LEU A N 1
ATOM 738 C CA . LEU A 1 95 ? -3.285 -2.605 9.511 1.00 94.56 95 LEU A CA 1
ATOM 739 C C . LEU A 1 95 ? -4.125 -2.754 10.776 1.00 94.56 95 LEU A C 1
ATOM 741 O O . LEU A 1 95 ? -3.850 -3.565 11.662 1.00 94.56 95 LEU A O 1
ATOM 745 N N . LYS A 1 96 ? -5.213 -1.990 10.841 1.00 94.50 96 LYS A N 1
ATOM 746 C CA . LYS A 1 96 ? -6.282 -2.240 11.808 1.00 94.50 96 LYS A CA 1
ATOM 747 C C . LYS A 1 96 ? -6.951 -3.598 11.516 1.00 94.50 96 LYS A C 1
ATOM 749 O O . LYS A 1 96 ? -6.916 -4.059 10.371 1.00 94.50 96 LYS A O 1
ATOM 754 N N . PRO A 1 97 ? -7.627 -4.226 12.494 1.00 90.69 97 PRO A N 1
ATOM 755 C CA . PRO A 1 97 ? -8.425 -5.424 12.237 1.00 90.69 97 PRO A CA 1
ATOM 756 C C . PRO A 1 97 ? -9.415 -5.222 11.077 1.00 90.69 97 PRO A C 1
ATOM 758 O O . PRO A 1 97 ? -10.131 -4.221 11.037 1.00 90.69 97 PRO A O 1
ATOM 761 N N . GLY A 1 98 ? -9.436 -6.163 10.127 1.00 90.12 98 GLY A N 1
ATOM 762 C CA . GLY A 1 98 ? -10.242 -6.064 8.900 1.00 90.12 98 GLY A CA 1
ATOM 763 C C . GLY A 1 98 ? -9.679 -5.115 7.833 1.00 90.12 98 GLY A C 1
ATOM 764 O O . GLY A 1 98 ? -10.354 -4.844 6.841 1.00 90.12 98 GLY A O 1
ATOM 765 N N . GLY A 1 99 ? -8.468 -4.593 8.031 1.00 93.56 99 GLY A N 1
ATOM 766 C CA . GLY A 1 99 ? -7.753 -3.802 7.040 1.00 93.56 99 GLY A CA 1
ATOM 767 C C . GLY A 1 99 ? -7.413 -4.603 5.781 1.00 93.56 99 GLY A C 1
ATOM 768 O O . GLY A 1 99 ? -7.368 -5.834 5.789 1.00 93.56 99 GLY A O 1
ATOM 769 N N . ARG A 1 100 ? -7.194 -3.886 4.680 1.00 94.31 100 ARG A N 1
ATOM 770 C CA . ARG A 1 100 ? -7.007 -4.463 3.345 1.00 94.31 100 ARG A CA 1
ATOM 771 C C . ARG A 1 100 ? -5.597 -4.190 2.838 1.00 94.31 100 ARG A C 1
ATOM 773 O O . ARG A 1 100 ? -5.051 -3.116 3.075 1.00 94.31 100 ARG A O 1
ATOM 780 N N . LEU A 1 101 ? -5.029 -5.135 2.099 1.00 93.75 101 LEU A N 1
ATOM 781 C CA . LEU A 1 101 ? -3.775 -4.949 1.376 1.00 93.75 101 LEU A CA 1
ATOM 782 C C . LEU A 1 101 ? -4.018 -5.250 -0.099 1.00 93.75 101 LEU A C 1
ATOM 784 O O . LEU A 1 101 ? -4.574 -6.293 -0.434 1.00 93.75 101 LEU A O 1
ATOM 788 N N . ILE A 1 102 ? -3.602 -4.335 -0.969 1.00 92.38 102 ILE A N 1
ATOM 789 C CA . ILE A 1 102 ? -3.687 -4.498 -2.419 1.00 92.38 102 ILE A CA 1
ATOM 790 C C . ILE A 1 102 ? -2.276 -4.376 -2.976 1.00 92.38 102 ILE A C 1
ATOM 792 O O . ILE A 1 102 ? -1.652 -3.321 -2.880 1.00 92.38 102 ILE A O 1
ATOM 796 N N . GLY A 1 103 ? -1.770 -5.468 -3.541 1.00 90.25 103 GLY A N 1
ATOM 797 C CA . GLY A 1 103 ? -0.453 -5.520 -4.164 1.00 90.25 103 GLY A CA 1
ATOM 798 C C . GLY A 1 103 ? -0.538 -5.474 -5.683 1.00 90.25 103 GLY A C 1
ATOM 799 O O . GLY A 1 103 ? -1.363 -6.161 -6.283 1.00 90.25 103 GLY A O 1
ATOM 800 N N . ARG A 1 104 ? 0.341 -4.687 -6.306 1.00 90.06 104 ARG A N 1
ATOM 801 C CA . ARG A 1 104 ? 0.557 -4.663 -7.752 1.00 90.06 104 ARG A CA 1
ATOM 802 C C . ARG A 1 104 ? 2.015 -4.985 -8.057 1.00 90.06 104 ARG A C 1
ATOM 804 O O . ARG A 1 104 ? 2.912 -4.202 -7.751 1.00 90.06 104 ARG A O 1
ATOM 811 N N . GLU A 1 105 ? 2.244 -6.127 -8.687 1.00 87.44 105 GLU A N 1
ATOM 812 C CA . GLU A 1 105 ? 3.575 -6.671 -8.955 1.00 87.44 105 GLU A CA 1
ATOM 813 C C . GLU A 1 105 ? 3.654 -7.229 -10.380 1.00 87.44 105 GLU A C 1
ATOM 815 O O . GLU A 1 105 ? 2.657 -7.710 -10.924 1.00 87.44 105 GLU A O 1
ATOM 820 N N . ASN A 1 106 ? 4.833 -7.154 -10.999 1.00 83.94 106 ASN A N 1
ATOM 821 C CA . ASN A 1 106 ? 5.085 -7.745 -12.309 1.00 83.94 106 ASN A CA 1
ATOM 822 C C . ASN A 1 106 ? 5.044 -9.277 -12.213 1.00 83.94 106 ASN A C 1
ATOM 824 O O . ASN A 1 106 ? 5.857 -9.902 -11.534 1.00 83.94 106 ASN A O 1
ATOM 828 N N . VAL A 1 107 ? 4.083 -9.885 -12.907 1.00 67.62 107 VAL A N 1
ATOM 829 C CA . VAL A 1 107 ? 3.768 -11.313 -12.790 1.00 67.62 107 VAL A CA 1
ATOM 830 C C . VAL A 1 107 ? 4.670 -12.129 -13.717 1.00 67.62 107 VAL A C 1
ATOM 832 O O . VAL A 1 107 ? 4.276 -12.475 -14.827 1.00 67.62 107 VAL A O 1
ATOM 835 N N . SER A 1 108 ? 5.895 -12.433 -13.282 1.00 60.66 108 SER A N 1
ATOM 836 C CA . SER A 1 108 ? 6.729 -13.442 -13.961 1.00 60.66 108 SER A CA 1
ATOM 837 C C . SER A 1 108 ? 6.864 -14.753 -13.183 1.00 60.66 108 SER A C 1
ATOM 839 O O . SER A 1 108 ? 7.072 -15.786 -13.810 1.00 60.66 108 SER A O 1
ATOM 841 N N . GLN A 1 109 ? 6.693 -14.758 -11.854 1.00 55.38 109 GLN A N 1
ATOM 842 C CA . GLN A 1 109 ? 6.733 -15.975 -11.028 1.00 55.38 109 GLN A CA 1
ATOM 843 C C . GLN A 1 109 ? 5.805 -15.827 -9.813 1.00 55.38 109 GLN A C 1
ATOM 845 O O . GLN A 1 109 ? 6.131 -15.125 -8.861 1.00 55.38 109 GLN A O 1
ATOM 850 N N . CYS A 1 110 ? 4.635 -16.471 -9.848 1.00 54.81 110 CYS A N 1
ATOM 851 C CA . CYS A 1 110 ? 3.577 -16.311 -8.838 1.00 54.81 110 CYS A CA 1
ATOM 852 C C . CYS A 1 110 ? 3.341 -17.581 -7.994 1.00 54.81 110 CYS A C 1
ATOM 854 O O . CYS A 1 110 ? 2.356 -17.684 -7.266 1.00 54.81 110 CYS A O 1
ATOM 856 N N . ASP A 1 111 ? 4.234 -18.572 -8.068 1.00 60.59 111 ASP A N 1
ATOM 857 C CA . ASP A 1 111 ? 3.919 -19.927 -7.589 1.00 60.59 111 ASP A CA 1
ATOM 858 C C . ASP A 1 111 ? 3.884 -20.071 -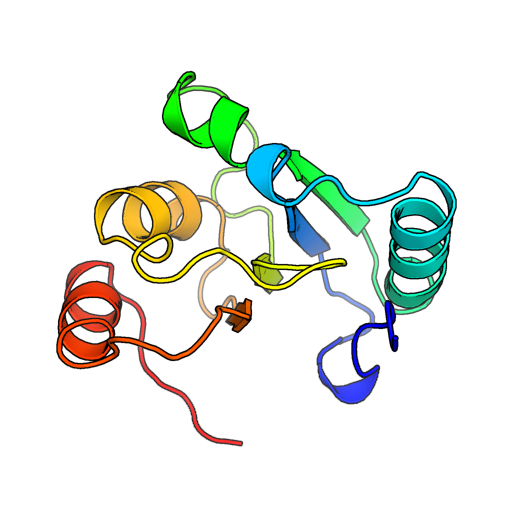6.056 1.00 60.59 111 ASP A C 1
ATOM 860 O O . ASP A 1 111 ? 3.375 -21.064 -5.538 1.00 60.59 111 ASP A O 1
ATOM 864 N N . ASN A 1 112 ? 4.364 -19.075 -5.299 1.00 72.38 112 ASN A N 1
ATOM 865 C CA . ASN A 1 112 ? 4.399 -19.129 -3.831 1.00 72.38 112 ASN A CA 1
ATOM 866 C C . ASN A 1 112 ? 3.773 -17.922 -3.110 1.00 72.38 112 ASN A C 1
ATOM 868 O O . ASN A 1 112 ? 3.729 -17.928 -1.878 1.00 72.38 112 ASN A O 1
ATOM 872 N N . ILE A 1 113 ? 3.230 -16.925 -3.820 1.00 79.81 113 ILE A N 1
ATOM 873 C CA . ILE A 1 113 ? 2.687 -15.713 -3.174 1.00 79.81 113 ILE A CA 1
ATOM 874 C C . ILE A 1 113 ? 1.516 -16.036 -2.238 1.00 79.81 113 ILE A C 1
ATOM 876 O O . ILE A 1 113 ? 1.435 -15.514 -1.131 1.00 79.81 113 ILE A O 1
ATOM 880 N N . LYS A 1 114 ? 0.665 -16.995 -2.625 1.00 81.38 114 LYS A N 1
ATOM 881 C CA . LYS A 1 114 ? -0.486 -17.427 -1.820 1.00 81.38 114 LYS A CA 1
ATOM 882 C C . LYS A 1 114 ? -0.074 -17.997 -0.466 1.00 81.38 114 LYS A C 1
ATOM 884 O O . LYS A 1 114 ? -0.716 -17.707 0.538 1.00 81.38 114 LYS A O 1
ATOM 889 N N . LYS A 1 115 ? 1.018 -18.768 -0.428 1.00 83.62 115 LYS A N 1
ATOM 890 C CA . LYS A 1 115 ? 1.558 -19.307 0.827 1.00 83.62 115 LYS A CA 1
ATOM 891 C C . LYS A 1 115 ? 2.080 -18.186 1.718 1.00 83.62 115 LYS A C 1
ATOM 893 O O . LYS A 1 115 ? 1.816 -18.202 2.912 1.00 83.62 115 LYS A O 1
ATOM 898 N N . MET A 1 116 ? 2.781 -17.207 1.144 1.00 85.31 116 MET A N 1
ATOM 899 C CA . MET A 1 116 ? 3.309 -16.066 1.900 1.00 85.31 116 MET A CA 1
ATOM 900 C C . MET A 1 116 ? 2.181 -15.212 2.491 1.00 85.31 116 MET A C 1
ATOM 902 O O . MET A 1 116 ? 2.211 -14.922 3.682 1.00 85.31 116 MET A O 1
ATOM 906 N N . ILE A 1 117 ? 1.139 -14.918 1.705 1.00 86.38 117 ILE A N 1
ATOM 907 C CA . ILE A 1 117 ? -0.082 -14.227 2.158 1.00 86.38 117 ILE A CA 1
ATOM 908 C C . ILE A 1 117 ? -0.696 -14.948 3.366 1.00 86.38 117 ILE A C 1
ATOM 910 O O . ILE A 1 117 ? -0.926 -14.326 4.403 1.00 86.38 117 ILE A O 1
ATOM 914 N N . GLN A 1 118 ? -0.898 -16.265 3.263 1.00 85.81 118 GLN A N 1
ATOM 915 C CA . GLN A 1 118 ? -1.481 -17.064 4.344 1.00 85.81 118 GLN A CA 1
ATOM 916 C C . GLN A 1 118 ? -0.607 -17.086 5.603 1.00 85.81 118 GLN A C 1
ATOM 918 O O . GLN A 1 118 ? -1.121 -16.914 6.706 1.00 85.81 118 GLN A O 1
ATOM 923 N N . LEU A 1 119 ? 0.708 -17.278 5.454 1.00 87.75 119 LEU A N 1
ATOM 924 C CA . LEU A 1 119 ? 1.638 -17.315 6.586 1.00 87.75 119 LEU A CA 1
ATOM 925 C C . LEU A 1 119 ? 1.709 -15.971 7.318 1.00 87.75 119 LEU A C 1
ATOM 927 O O . LEU A 1 119 ? 1.858 -15.953 8.536 1.00 87.75 119 LEU A O 1
ATOM 931 N N . SER A 1 120 ? 1.565 -14.857 6.600 1.00 85.88 120 SER A N 1
ATOM 932 C CA . SER A 1 120 ? 1.525 -13.510 7.183 1.00 85.88 120 SER A CA 1
ATOM 933 C C . SER A 1 120 ? 0.161 -13.140 7.785 1.00 85.88 120 SER A C 1
ATOM 935 O O . SER A 1 120 ? -0.022 -12.009 8.228 1.00 85.88 120 SER A O 1
ATOM 937 N N . GLY A 1 121 ? -0.801 -14.070 7.818 1.00 84.88 121 GLY A N 1
ATOM 938 C CA . GLY A 1 121 ? -2.117 -13.868 8.431 1.00 84.88 121 GLY A CA 1
ATOM 939 C C . GLY A 1 121 ? -3.135 -13.147 7.545 1.00 84.88 121 GLY A C 1
ATOM 940 O O . GLY A 1 121 ? -4.210 -12.788 8.024 1.00 84.88 121 GLY A O 1
ATOM 941 N N . PHE A 1 122 ? -2.829 -12.948 6.261 1.00 87.44 122 PHE A N 1
ATOM 942 C CA . PHE A 1 122 ? -3.768 -12.386 5.297 1.00 87.44 122 PHE A CA 1
ATOM 943 C C . PHE A 1 122 ? -4.671 -13.468 4.701 1.00 87.44 122 PHE A C 1
ATOM 945 O O . PHE A 1 122 ? -4.278 -14.622 4.516 1.00 87.44 122 PHE A O 1
ATOM 952 N N . VAL A 1 123 ? -5.889 -13.066 4.343 1.00 86.06 123 VAL A N 1
ATOM 953 C CA . VAL A 1 123 ? -6.858 -13.912 3.643 1.00 86.06 123 VAL A CA 1
ATOM 954 C C . VAL A 1 123 ? -7.115 -13.301 2.272 1.00 86.06 123 VAL A C 1
ATOM 956 O O . VAL A 1 123 ? -7.434 -12.118 2.169 1.00 86.06 123 VAL A O 1
ATOM 959 N N . GLU A 1 124 ? -6.954 -14.102 1.218 1.00 80.88 124 GLU A N 1
ATOM 960 C CA . GLU A 1 124 ? -7.265 -13.685 -0.151 1.00 80.88 124 GLU A CA 1
ATOM 961 C C . GLU A 1 124 ? -8.772 -13.412 -0.264 1.00 80.88 124 GLU A C 1
ATOM 963 O O . GLU A 1 124 ? -9.592 -14.280 0.038 1.00 80.88 124 GLU A O 1
ATOM 968 N N . PHE A 1 125 ? -9.132 -12.203 -0.694 1.00 69.62 125 PHE A N 1
ATOM 969 C CA . PHE A 1 125 ? -10.506 -11.829 -1.009 1.00 69.62 125 PHE A CA 1
ATOM 970 C C . PHE A 1 125 ? -10.594 -11.473 -2.487 1.00 69.62 125 PHE A C 1
ATOM 972 O O . PHE A 1 125 ? -9.909 -10.569 -2.961 1.00 69.62 125 PHE A O 1
ATOM 979 N N . SER A 1 126 ? -11.449 -12.190 -3.207 1.00 59.31 126 SER A N 1
ATOM 980 C CA . SER A 1 126 ? -11.848 -11.843 -4.567 1.00 59.31 126 SER A CA 1
ATOM 981 C C . SER A 1 126 ? -13.122 -11.002 -4.477 1.00 59.31 126 SER A C 1
ATOM 983 O O . SER A 1 126 ? -14.104 -11.463 -3.893 1.00 59.31 126 SER A O 1
ATOM 985 N N . GLN A 1 127 ? -13.094 -9.779 -5.007 1.00 48.41 127 GLN A N 1
ATOM 986 C CA . GLN A 1 127 ? -14.296 -8.986 -5.285 1.00 48.41 127 GLN A CA 1
ATOM 987 C C . GLN A 1 127 ? -14.553 -8.961 -6.785 1.00 48.41 127 GLN A C 1
ATOM 989 O O . GLN A 1 127 ? -13.556 -8.876 -7.537 1.00 48.41 127 GLN A O 1
#

Nearest PDB structures (foldseek):
  4ix1-assembly4_H  TM=4.536E-01  e=4.531E-02  Rhodococcus opacus PD630
  6c2v-assembly1_A  TM=4.969E-01  e=8.223E-02  synthetic construct
  6hnk-assembl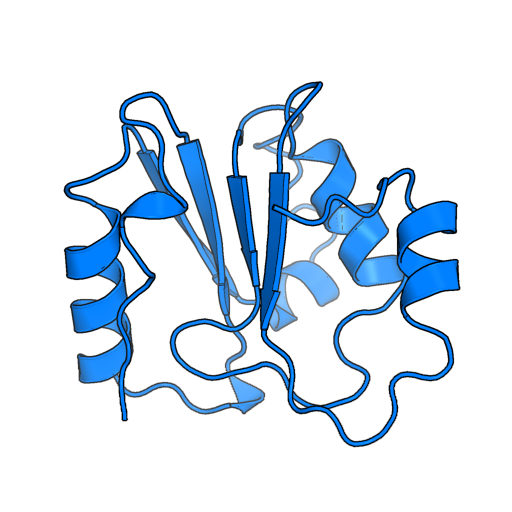y1_A  TM=4.896E-01  e=6.404E-01  Clostridioides difficile 630
  4gnr-assembly1_A  TM=4.194E-01  e=8.346E-01  Streptococcus pneumoniae str. Canada MDR_19A
  5suq-assembly1_C  TM=4.456E-01  e=3.137E+00  Saccharomyces cerevisiae S288C

pLDDT: mean 87.33, std 9.46, range [48.41, 96.75]

Secondary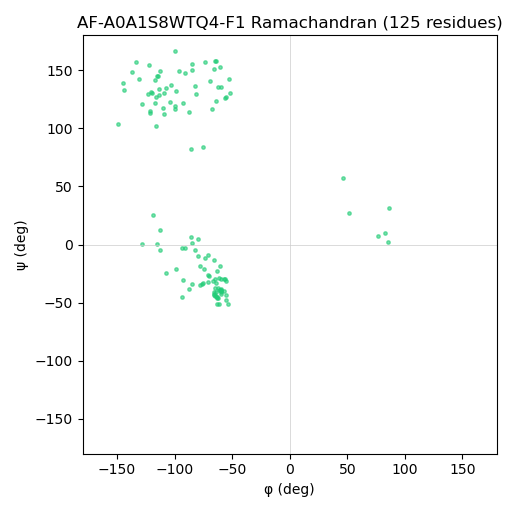 structure (DSSP, 8-state):
---PPPGGG--TT-EEEEEE-STT---HHHHHHHHHHHHTT-SEEEEEEHHHHHH-TTTTGGGTTTEEEEEES-SSPBPTT-S-HHHHHHHGGGEEEEEEEEE-B--S--TTHHHHHHHTT------

Solvent-accessible surface area (backbone atoms only — not comparable to full-atom values): 7316 Å² total; per-residue (Å²): 134,82,35,61,64,70,70,86,79,56,47,67,83,28,26,34,37,35,34,25,52,73,91,66,60,71,49,72,68,36,50,51,47,26,49,61,49,47,58,82,43,33,70,41,78,46,77,45,51,43,65,52,51,74,73,33,87,65,70,55,63,92,36,60,45,61,23,42,33,37,39,34,20,52,55,48,56,34,61,63,75,63,83,36,47,69,55,44,50,64,50,47,58,25,34,26,93,91,39,48,77,48,79,37,59,46,88,80,69,71,93,54,46,68,58,33,40,48,76,42,72,48,77,95,78,89,131

Foldseek 3Di:
DDQADPLVVAAAAFAEEEEEECVQPDDPVSVVNHCVRPVVRYPHYHYDYPVCVVVPLCPCVVQFQPGQEYEYQGPHAAEPPSLALVSLLSCVRNHHVNGYYHHGHDPPDDPCNCVSCVVSPHDDDDD